Protein AF-A0A937BJ47-F1 (afdb_monomer_lite)

Foldseek 3Di:
DPCPPPADPDWDWDDDPPDIDIGHDPPPCVCVCVPPDPVPDDPPCPPPDPPPDPDDDDD

Secondary structure (DSSP, 8-state):
--------S-EEEEEETTEEEEEE---TTTTTTTT--GGG---TTTTSPP---------

Radius of gyration: 22.12 Å; chains: 1; bounding box: 48×33×43 Å

Sequence (59 aa):
MDNLAAISDEVDIRLEGKSLVIVPVHAPRTGWFVGYKPEADVEPLAALPVDDSTEEWAW

Structure (mmCIF, N/CA/C/O backbone):
data_AF-A0A937BJ47-F1
#
_entry.id   AF-A0A937BJ47-F1
#
loop_
_atom_site.group_PDB
_atom_site.id
_atom_site.type_symbol
_atom_site.label_atom_id
_atom_site.label_alt_id
_atom_site.label_comp_id
_atom_site.label_asym_id
_atom_site.label_entity_id
_atom_site.label_seq_id
_atom_site.pdbx_PDB_ins_code
_atom_site.Cartn_x
_atom_site.Cartn_y
_atom_site.Cartn_z
_atom_site.occupancy
_atom_site.B_iso_or_equiv
_atom_site.auth_seq_id
_atom_site.auth_comp_id
_atom_site.auth_asym_id
_atom_site.auth_atom_id
_atom_site.pdbx_PDB_model_num
ATOM 1 N N . MET A 1 1 ? -17.387 14.034 5.983 1.00 37.59 1 MET A N 1
ATOM 2 C CA . MET A 1 1 ? -17.066 12.962 5.023 1.00 37.59 1 MET A CA 1
ATOM 3 C C . MET A 1 1 ? -16.832 11.725 5.851 1.00 37.59 1 MET A C 1
ATOM 5 O O . MET A 1 1 ? -15.796 11.628 6.495 1.00 37.59 1 MET A O 1
ATOM 9 N N . ASP A 1 2 ? -17.845 10.869 5.937 1.00 46.12 2 ASP A N 1
ATOM 10 C CA . ASP A 1 2 ? -17.705 9.577 6.593 1.00 46.12 2 ASP A CA 1
ATOM 11 C C . ASP A 1 2 ? -16.700 8.751 5.793 1.00 46.12 2 ASP A C 1
ATOM 13 O O . ASP A 1 2 ? -16.921 8.457 4.617 1.00 46.12 2 ASP A O 1
ATOM 17 N N . ASN A 1 3 ? -15.572 8.417 6.423 1.00 45.19 3 ASN A N 1
ATOM 18 C CA . ASN A 1 3 ? -14.671 7.373 5.949 1.00 45.19 3 ASN A CA 1
ATOM 19 C C . ASN A 1 3 ? -15.401 6.038 6.124 1.00 45.19 3 ASN A C 1
ATOM 21 O O . ASN A 1 3 ? -15.156 5.296 7.072 1.00 45.19 3 ASN A O 1
ATOM 25 N N . LEU A 1 4 ? -16.342 5.753 5.224 1.00 46.31 4 LEU A N 1
ATOM 26 C CA . LEU A 1 4 ? -16.832 4.402 5.002 1.00 46.31 4 LEU A CA 1
ATOM 27 C C . LEU A 1 4 ? -15.642 3.622 4.461 1.00 46.31 4 LEU A C 1
ATOM 29 O O . LEU A 1 4 ? -15.345 3.662 3.268 1.00 46.31 4 LEU A O 1
ATOM 33 N N . ALA A 1 5 ? -14.903 2.997 5.373 1.00 54.53 5 ALA A N 1
ATOM 34 C CA . ALA A 1 5 ? -13.863 2.060 5.018 1.00 54.53 5 ALA A CA 1
ATOM 35 C C . ALA A 1 5 ? -14.503 1.031 4.082 1.00 54.53 5 ALA A C 1
ATOM 37 O O . ALA A 1 5 ? -15.435 0.326 4.474 1.00 54.53 5 ALA A O 1
ATOM 38 N N . ALA A 1 6 ? -14.070 1.016 2.821 1.00 55.75 6 ALA A N 1
ATOM 39 C CA . ALA A 1 6 ? -14.452 -0.038 1.902 1.00 55.75 6 ALA A CA 1
ATOM 40 C C . ALA A 1 6 ? -14.091 -1.359 2.588 1.00 55.75 6 ALA A C 1
ATOM 42 O O . ALA A 1 6 ? -12.935 -1.558 2.962 1.00 55.75 6 ALA A O 1
ATOM 43 N N . ILE A 1 7 ? -15.089 -2.203 2.851 1.00 55.28 7 ILE A N 1
ATOM 44 C CA . ILE A 1 7 ? -14.860 -3.502 3.478 1.00 55.28 7 ILE A CA 1
ATOM 45 C C . ILE A 1 7 ? -14.001 -4.305 2.496 1.00 55.28 7 ILE A C 1
ATOM 47 O O . ILE A 1 7 ? -14.453 -4.622 1.398 1.00 55.28 7 ILE A O 1
ATOM 51 N N . SER A 1 8 ? -12.744 -4.548 2.863 1.00 62.75 8 SER A N 1
ATOM 52 C CA . SER A 1 8 ? -11.862 -5.504 2.196 1.00 62.75 8 SER A CA 1
ATOM 53 C C . SER A 1 8 ? -12.296 -6.937 2.512 1.00 62.75 8 SER A C 1
ATOM 55 O O . SER A 1 8 ? -12.977 -7.171 3.509 1.00 62.75 8 SER A O 1
ATOM 57 N N . ASP A 1 9 ? -11.843 -7.906 1.714 1.00 78.38 9 ASP A N 1
ATOM 58 C CA . ASP A 1 9 ? -12.118 -9.338 1.938 1.00 78.38 9 ASP A CA 1
ATOM 59 C C . ASP A 1 9 ? -11.451 -9.900 3.214 1.00 78.38 9 ASP A C 1
ATOM 61 O O . ASP A 1 9 ? -11.759 -11.009 3.647 1.00 78.38 9 ASP A O 1
ATOM 65 N N . GLU A 1 10 ? -10.551 -9.130 3.835 1.00 82.88 10 GLU A N 1
ATOM 66 C CA . GLU A 1 10 ? -9.838 -9.481 5.064 1.00 82.88 10 GLU A CA 1
ATOM 67 C C . GLU A 1 10 ? -10.113 -8.465 6.187 1.00 82.88 10 GLU A C 1
ATOM 69 O O . GLU A 1 10 ? -10.135 -7.249 5.955 1.00 82.88 10 GLU A O 1
ATOM 74 N N . VAL A 1 11 ? -10.305 -8.965 7.413 1.00 88.12 11 VAL A N 1
ATOM 75 C CA . VAL A 1 11 ? -10.584 -8.171 8.621 1.00 88.12 11 VAL A CA 1
ATOM 76 C C . VAL A 1 11 ? -9.729 -8.631 9.804 1.00 88.12 11 VAL A C 1
ATOM 78 O O . VAL A 1 11 ? -9.493 -9.825 9.978 1.00 88.12 11 VAL A O 1
ATOM 81 N N . ASP A 1 12 ? -9.297 -7.681 10.635 1.00 89.25 12 ASP A N 1
ATOM 82 C CA . ASP A 1 12 ? -8.731 -7.952 11.961 1.00 89.25 12 ASP A CA 1
ATOM 83 C C . ASP A 1 12 ? -9.882 -8.021 12.977 1.00 89.25 12 ASP A C 1
ATOM 85 O O . ASP A 1 12 ? -10.744 -7.134 13.018 1.00 89.25 12 ASP A O 1
ATOM 89 N N . ILE A 1 13 ? -9.912 -9.095 13.771 1.00 93.88 13 ILE A N 1
ATOM 90 C CA . ILE A 1 13 ? -10.939 -9.358 14.782 1.00 93.88 13 ILE A CA 1
ATOM 91 C C . ILE A 1 13 ? -10.262 -9.483 16.138 1.00 93.88 13 ILE A C 1
ATOM 93 O O . ILE A 1 13 ? -9.465 -10.393 16.372 1.00 93.88 13 ILE A O 1
ATOM 97 N N . ARG A 1 14 ? -10.647 -8.612 17.073 1.00 95.12 14 ARG A N 1
ATOM 98 C CA . ARG A 1 14 ? -10.093 -8.620 18.429 1.00 95.12 14 ARG A CA 1
ATOM 99 C C . ARG A 1 14 ? -11.106 -8.211 19.487 1.00 95.12 14 ARG A C 1
ATOM 101 O O . ARG A 1 14 ? -12.094 -7.532 19.211 1.00 95.12 14 ARG A O 1
ATOM 108 N N . LEU A 1 15 ? -10.846 -8.638 20.720 1.00 97.75 15 LEU A N 1
ATOM 109 C CA . LEU A 1 15 ? -11.634 -8.260 21.887 1.00 97.75 15 LEU A CA 1
ATOM 110 C C . LEU A 1 15 ? -10.969 -7.071 22.590 1.00 97.75 15 LEU A C 1
ATOM 112 O O . LEU A 1 15 ? -9.836 -7.180 23.054 1.00 97.75 15 LEU A O 1
ATOM 116 N N . GLU A 1 16 ? -11.687 -5.959 22.715 1.00 96.81 16 GLU A N 1
ATOM 117 C CA . GLU A 1 16 ? -11.269 -4.794 23.498 1.00 96.81 16 GLU A CA 1
ATOM 118 C C . GLU A 1 16 ? -12.219 -4.639 24.695 1.00 96.81 16 GLU A C 1
ATOM 120 O O . GLU A 1 16 ? -13.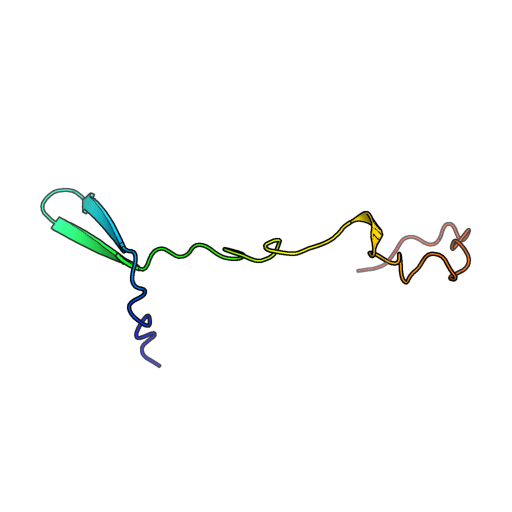346 -4.149 24.589 1.00 96.81 16 GLU A O 1
ATOM 125 N N . GLY A 1 17 ? -11.793 -5.136 25.860 1.00 95.62 17 GLY A N 1
ATOM 126 C CA . GLY A 1 17 ? -12.626 -5.184 27.063 1.00 95.62 17 GLY A CA 1
ATOM 127 C C . GLY A 1 17 ? -13.846 -6.096 26.889 1.00 95.62 17 GLY A C 1
ATOM 128 O O . GLY A 1 17 ? -13.713 -7.317 26.882 1.00 95.62 17 GLY A O 1
ATOM 129 N N . LYS A 1 18 ? -15.042 -5.499 26.787 1.00 96.62 18 LYS A N 1
ATOM 130 C CA . LYS A 1 18 ? -16.317 -6.207 26.534 1.00 96.62 18 LYS A CA 1
ATOM 131 C C . LYS A 1 18 ? -16.835 -6.017 25.106 1.00 96.62 18 LYS A C 1
ATOM 133 O O . LYS A 1 18 ? -17.959 -6.417 24.812 1.00 96.62 18 LYS A O 1
ATOM 138 N N . SER A 1 19 ? -16.040 -5.395 24.244 1.00 96.56 19 SER A N 1
ATOM 139 C CA . SER A 1 19 ? -16.424 -5.057 22.879 1.00 96.56 19 SER A CA 1
ATOM 140 C C . SER A 1 19 ? -15.688 -5.946 21.886 1.00 96.56 19 SER A C 1
ATOM 142 O O . SER A 1 19 ? -14.476 -6.134 21.989 1.00 96.56 19 SER A O 1
ATOM 144 N N . LEU A 1 20 ? -16.425 -6.474 20.908 1.00 97.12 20 LEU A N 1
ATOM 145 C CA . LEU A 1 20 ? -15.852 -7.108 19.726 1.00 97.12 20 LEU A CA 1
ATOM 146 C C . LEU A 1 20 ? -15.543 -6.017 18.697 1.00 97.12 20 LEU A C 1
ATOM 148 O O . LEU A 1 20 ? -16.452 -5.314 18.258 1.00 97.12 20 LEU A O 1
ATOM 152 N N . VAL A 1 21 ? -14.271 -5.872 18.337 1.00 95.06 21 VAL A N 1
ATOM 153 C CA . VAL A 1 21 ? -13.799 -4.907 17.341 1.00 95.06 21 VAL A CA 1
ATOM 154 C C . VAL A 1 21 ? -13.487 -5.653 16.051 1.00 95.06 21 VAL A C 1
ATOM 156 O O . VAL A 1 21 ? -12.764 -6.649 16.066 1.00 95.06 21 VAL A O 1
ATOM 159 N N . ILE A 1 22 ? -14.056 -5.168 14.948 1.00 92.19 22 ILE A N 1
ATOM 160 C CA . ILE A 1 22 ? -13.856 -5.692 13.595 1.00 92.19 22 ILE A CA 1
ATOM 161 C C . ILE A 1 22 ? -13.443 -4.509 12.729 1.00 92.19 22 ILE A C 1
ATOM 163 O O . ILE A 1 22 ? -14.202 -3.546 12.602 1.00 92.19 22 ILE A O 1
ATOM 167 N N . VAL A 1 23 ? -12.246 -4.568 12.155 1.00 88.56 23 VAL A N 1
ATOM 168 C CA . VAL A 1 23 ? -11.725 -3.510 11.281 1.00 88.56 23 VAL 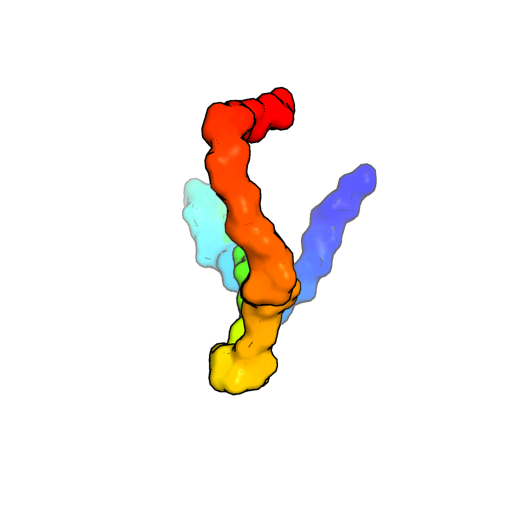A CA 1
ATOM 169 C C . VAL A 1 23 ? -11.175 -4.110 9.988 1.00 88.56 23 VAL A C 1
ATOM 171 O O . VAL A 1 23 ? -10.619 -5.208 10.027 1.00 88.56 23 VAL A O 1
ATOM 174 N N . PRO A 1 24 ? -11.301 -3.423 8.838 1.00 84.25 24 PRO A N 1
ATOM 175 C CA . PRO A 1 24 ? -10.634 -3.849 7.612 1.00 84.25 24 PRO A CA 1
ATOM 176 C C . PRO A 1 24 ? -9.124 -3.947 7.833 1.00 84.25 24 PRO A C 1
ATOM 178 O O . PRO A 1 24 ? -8.533 -3.054 8.451 1.00 84.25 24 PRO A O 1
ATOM 181 N N . VAL A 1 25 ? -8.490 -5.003 7.320 1.00 85.25 25 VAL A N 1
ATOM 182 C CA . VAL A 1 25 ? -7.027 -5.092 7.352 1.00 85.25 25 VAL A CA 1
ATOM 183 C C . VAL A 1 25 ? -6.460 -4.014 6.434 1.00 85.25 25 VAL A C 1
ATOM 185 O O . VAL A 1 25 ? -6.601 -4.058 5.213 1.00 85.25 25 VAL A O 1
ATOM 188 N N . HIS A 1 26 ? -5.781 -3.029 7.020 1.00 77.25 26 HIS A N 1
ATOM 189 C CA . HIS A 1 26 ? -4.980 -2.091 6.249 1.00 77.25 26 HIS A CA 1
ATOM 190 C C . HIS A 1 26 ? -3.599 -2.704 6.020 1.00 77.25 26 HIS A C 1
ATOM 192 O O . HIS A 1 26 ? -2.704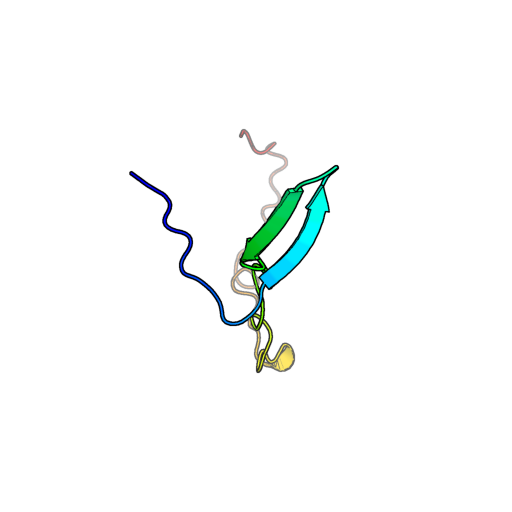 -2.562 6.850 1.00 77.25 26 HIS A O 1
ATOM 198 N N . ALA A 1 27 ? -3.432 -3.402 4.897 1.00 74.81 27 ALA A N 1
ATOM 199 C CA . ALA A 1 27 ? -2.150 -3.959 4.475 1.00 74.81 27 ALA A CA 1
ATOM 200 C C . ALA A 1 27 ? -1.582 -3.135 3.303 1.00 74.81 27 ALA A C 1
ATOM 202 O O . ALA A 1 27 ? -1.652 -3.562 2.141 1.00 74.81 27 ALA A O 1
ATOM 203 N N . PRO A 1 28 ? -1.070 -1.914 3.567 1.00 75.25 28 PRO A N 1
ATOM 204 C CA . PRO A 1 28 ? -0.520 -1.072 2.520 1.00 75.25 28 PRO A CA 1
ATOM 205 C C . PRO A 1 28 ? 0.607 -1.826 1.819 1.00 75.25 28 PRO A C 1
ATOM 207 O O . PRO A 1 28 ? 1.407 -2.503 2.461 1.00 75.25 28 PRO A O 1
ATOM 210 N N . ARG A 1 29 ? 0.684 -1.678 0.492 1.00 79.12 29 ARG A N 1
ATOM 211 C CA . ARG A 1 29 ? 1.702 -2.323 -0.357 1.00 79.12 29 ARG A CA 1
ATOM 212 C C . ARG A 1 29 ? 1.553 -3.843 -0.494 1.00 79.12 29 ARG A C 1
ATOM 214 O O . ARG A 1 29 ? 2.446 -4.481 -1.051 1.00 79.12 29 ARG A O 1
ATOM 221 N N . THR A 1 30 ? 0.435 -4.432 -0.058 1.00 83.75 30 THR A N 1
ATOM 222 C CA . THR A 1 30 ? 0.118 -5.827 -0.403 1.00 83.75 30 THR A CA 1
ATOM 223 C C . THR A 1 30 ? 0.176 -6.000 -1.913 1.00 83.75 30 THR A C 1
ATOM 225 O O . THR A 1 30 ? -0.455 -5.258 -2.660 1.00 83.75 30 THR A O 1
ATOM 228 N N . GLY A 1 31 ? 0.984 -6.955 -2.365 1.00 84.25 31 GLY A N 1
ATOM 229 C CA . GLY A 1 31 ? 1.143 -7.249 -3.784 1.00 84.25 31 GLY A CA 1
ATOM 230 C C . GLY A 1 31 ? 2.075 -6.316 -4.565 1.00 84.25 31 GLY A C 1
ATOM 231 O O . GLY A 1 31 ? 2.299 -6.585 -5.738 1.00 84.25 31 GLY A O 1
ATOM 232 N N . TRP A 1 32 ? 2.669 -5.277 -3.961 1.00 87.75 32 TRP A N 1
ATOM 233 C CA . TRP A 1 32 ? 3.527 -4.315 -4.683 1.00 87.75 32 TRP A CA 1
ATOM 234 C C . TRP A 1 32 ? 4.669 -4.950 -5.475 1.00 87.75 32 TRP A C 1
ATOM 236 O O . TRP A 1 32 ? 5.028 -4.452 -6.536 1.00 87.75 32 TRP A O 1
ATOM 246 N N . PHE A 1 33 ? 5.224 -6.049 -4.973 1.00 89.81 33 PHE A N 1
ATOM 247 C CA . PHE A 1 33 ? 6.349 -6.730 -5.610 1.00 89.81 33 PHE A CA 1
ATOM 248 C C . PHE A 1 33 ? 5.942 -8.003 -6.356 1.00 89.81 33 PHE A C 1
ATOM 250 O O . PHE A 1 33 ? 6.803 -8.731 -6.847 1.00 89.81 33 PHE A O 1
ATOM 257 N N . VAL A 1 34 ? 4.645 -8.304 -6.457 1.00 93.88 34 VAL A N 1
ATOM 258 C CA . VAL A 1 34 ? 4.190 -9.472 -7.218 1.00 93.88 34 VAL A CA 1
ATOM 259 C C . VAL A 1 34 ? 4.511 -9.244 -8.691 1.00 93.88 34 VAL A C 1
ATOM 261 O O . VAL A 1 34 ? 3.982 -8.337 -9.325 1.00 93.88 34 VAL A O 1
ATOM 264 N N . GLY A 1 35 ? 5.406 -10.072 -9.229 1.00 93.38 35 GLY A N 1
ATOM 265 C CA . GLY A 1 35 ? 5.872 -9.953 -10.609 1.00 93.38 35 GLY A CA 1
ATOM 266 C C . GLY A 1 35 ? 6.916 -8.857 -10.839 1.00 93.38 35 GLY A C 1
ATOM 267 O O . GLY A 1 35 ? 7.324 -8.671 -11.985 1.00 93.38 35 GLY A O 1
ATOM 268 N N . TYR A 1 36 ? 7.374 -8.164 -9.790 1.00 93.69 36 TYR A N 1
ATOM 269 C CA . TYR A 1 36 ? 8.529 -7.275 -9.897 1.00 93.69 36 TYR A CA 1
ATOM 270 C C . TYR A 1 36 ? 9.785 -8.098 -10.216 1.00 93.69 36 TYR A C 1
ATOM 272 O O . TYR A 1 36 ? 10.035 -9.137 -9.601 1.00 93.69 36 TYR A O 1
ATOM 280 N N . LYS A 1 37 ? 10.547 -7.635 -11.209 1.00 95.44 37 LYS A N 1
ATOM 281 C CA . LYS A 1 37 ? 11.752 -8.284 -11.732 1.00 95.44 37 LYS A CA 1
ATOM 282 C C . LYS A 1 37 ? 12.947 -7.364 -11.502 1.00 95.44 37 LYS A C 1
ATOM 284 O O . LYS A 1 37 ? 13.129 -6.445 -12.302 1.00 95.44 37 LYS A O 1
ATOM 289 N N . PRO A 1 38 ? 13.738 -7.566 -10.436 1.00 92.19 38 PRO A N 1
ATOM 290 C CA . PRO A 1 38 ? 14.867 -6.689 -10.125 1.00 92.19 38 PRO A CA 1
ATOM 291 C C . PRO A 1 38 ? 15.895 -6.636 -11.261 1.00 92.19 38 PRO A C 1
ATOM 293 O O . PRO A 1 38 ? 16.529 -5.614 -11.477 1.00 92.19 38 PRO A O 1
ATOM 296 N N . GLU A 1 39 ? 16.030 -7.710 -12.038 1.00 94.00 39 GLU A N 1
ATOM 297 C CA . GLU A 1 39 ? 16.924 -7.777 -13.194 1.00 94.00 39 GLU A CA 1
ATOM 298 C C . GLU A 1 39 ? 16.497 -6.895 -14.377 1.00 94.00 39 GLU A C 1
ATOM 300 O O . GLU A 1 39 ? 17.307 -6.617 -15.258 1.00 94.00 39 GLU A O 1
ATOM 305 N N . ALA A 1 40 ? 15.227 -6.493 -14.420 1.00 91.81 40 ALA A N 1
ATOM 306 C CA . ALA A 1 40 ? 14.681 -5.596 -15.433 1.00 91.81 40 ALA A CA 1
ATOM 307 C C . ALA A 1 40 ? 14.551 -4.156 -14.920 1.00 91.81 40 ALA A C 1
ATOM 309 O O . ALA A 1 40 ? 14.105 -3.287 -15.672 1.00 91.81 40 ALA A O 1
ATOM 310 N N . ASP A 1 41 ? 14.895 -3.915 -13.655 1.00 91.62 41 ASP A N 1
ATOM 311 C CA . ASP A 1 41 ? 14.836 -2.587 -13.074 1.00 91.62 41 ASP A CA 1
ATOM 312 C C . ASP A 1 41 ? 15.989 -1.726 -13.594 1.00 91.62 41 ASP A C 1
ATOM 314 O O . ASP A 1 41 ? 17.128 -2.179 -13.738 1.00 91.62 41 ASP A O 1
ATOM 318 N N . VAL A 1 42 ? 15.676 -0.476 -13.910 1.00 91.88 42 VAL A N 1
ATOM 319 C CA . VAL A 1 42 ? 16.626 0.489 -14.457 1.00 91.88 42 VAL A CA 1
ATOM 320 C C . VAL A 1 42 ? 16.714 1.624 -13.465 1.00 91.88 42 VAL A C 1
ATOM 322 O O . VAL A 1 42 ? 15.728 2.323 -13.269 1.00 91.88 42 VAL A O 1
ATOM 325 N N . GLU A 1 43 ? 17.897 1.830 -12.890 1.00 90.19 43 GLU A N 1
ATOM 326 C CA . GLU A 1 43 ? 18.181 2.966 -12.012 1.00 90.19 43 GLU A CA 1
ATOM 327 C C . GLU A 1 43 ? 18.066 4.277 -12.818 1.00 90.19 43 GLU A C 1
ATOM 329 O O . GLU A 1 43 ? 18.972 4.591 -13.601 1.00 90.19 43 GLU A O 1
ATOM 334 N N . PRO A 1 44 ? 16.968 5.050 -12.687 1.00 87.56 44 PRO A N 1
ATOM 335 C CA . PRO A 1 44 ? 16.702 6.183 -13.572 1.00 87.56 44 PRO A CA 1
ATOM 336 C C . PRO A 1 44 ? 17.707 7.316 -13.372 1.00 87.56 44 PRO A C 1
ATOM 338 O O . PRO A 1 44 ? 17.931 8.118 -14.279 1.00 87.56 44 PRO A O 1
ATOM 341 N N . LEU A 1 45 ? 18.317 7.379 -12.186 1.00 88.31 45 LEU A N 1
ATOM 342 C CA . LEU A 1 45 ? 19.280 8.408 -11.828 1.00 88.31 45 LEU A CA 1
ATOM 343 C C . LEU A 1 45 ? 20.717 8.018 -12.191 1.00 88.31 45 LEU A C 1
ATOM 345 O O . LEU A 1 45 ? 21.604 8.856 -12.081 1.00 88.31 45 LEU A O 1
ATOM 349 N N . ALA A 1 46 ? 20.966 6.801 -12.692 1.00 89.31 46 ALA A N 1
ATOM 350 C CA . ALA A 1 46 ? 22.315 6.345 -13.044 1.00 89.31 46 ALA A CA 1
ATOM 351 C C . ALA A 1 46 ? 22.977 7.197 -14.138 1.00 89.31 46 ALA A C 1
ATOM 353 O O . ALA A 1 46 ? 24.201 7.257 -14.225 1.00 89.31 46 ALA A O 1
ATOM 354 N N . ALA A 1 47 ? 22.173 7.837 -14.990 1.00 88.12 47 ALA A N 1
ATOM 355 C CA . ALA A 1 47 ? 22.662 8.722 -16.041 1.00 88.12 47 ALA A CA 1
ATOM 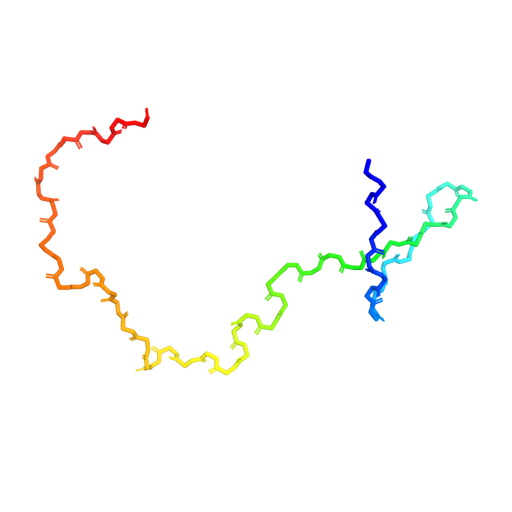356 C 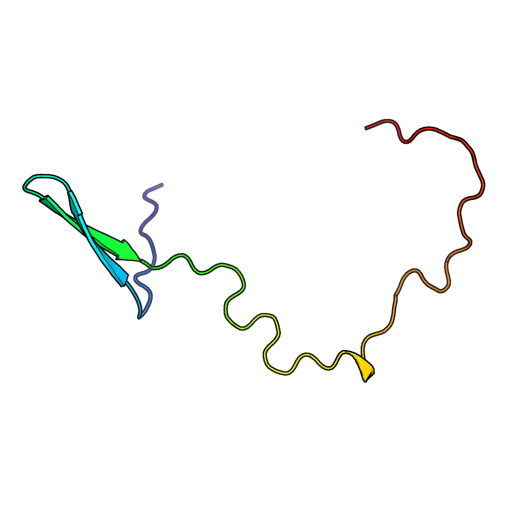C . ALA A 1 47 ? 22.950 10.148 -15.549 1.00 88.12 47 ALA A C 1
ATOM 358 O O . ALA A 1 47 ? 23.556 10.931 -16.283 1.00 88.12 47 ALA A O 1
ATOM 359 N N . LEU A 1 48 ? 22.488 10.512 -14.350 1.00 87.81 48 LEU A N 1
ATOM 360 C CA . LEU A 1 48 ? 22.716 11.840 -13.808 1.00 87.81 48 LEU A CA 1
ATOM 361 C C . LEU A 1 48 ? 24.134 11.926 -13.235 1.00 87.81 48 LEU A C 1
ATOM 363 O O . LEU A 1 48 ? 24.607 10.972 -12.611 1.00 87.81 48 LEU A O 1
ATOM 367 N N . PRO A 1 49 ? 24.831 13.055 -13.443 1.00 86.88 49 PRO A N 1
ATOM 368 C CA . PRO A 1 49 ? 26.097 13.285 -12.772 1.00 86.88 49 PRO A CA 1
ATOM 369 C C . PRO A 1 49 ? 25.874 13.277 -11.260 1.00 86.88 49 PRO A C 1
ATOM 371 O O . PRO A 1 49 ? 24.870 13.793 -10.764 1.00 86.88 49 PRO A O 1
ATOM 374 N N . VAL A 1 50 ? 26.827 12.692 -10.539 1.00 83.25 50 VAL A N 1
ATOM 375 C CA . VAL A 1 50 ? 26.891 12.842 -9.087 1.00 83.25 50 VAL A CA 1
ATOM 376 C C . VAL A 1 50 ? 27.090 14.323 -8.797 1.00 83.25 50 VAL A C 1
ATOM 378 O O . VAL A 1 50 ? 27.998 14.938 -9.355 1.00 83.25 50 VAL A O 1
ATOM 381 N N . ASP A 1 51 ? 26.231 14.876 -7.951 1.00 82.06 51 ASP A N 1
ATOM 382 C CA . ASP A 1 51 ? 26.440 16.204 -7.398 1.00 82.06 51 ASP A CA 1
ATOM 383 C C . ASP A 1 51 ? 27.611 16.130 -6.410 1.00 82.06 51 ASP A C 1
ATOM 385 O O . ASP A 1 51 ? 27.524 15.474 -5.371 1.00 82.06 51 ASP A O 1
ATOM 389 N N . ASP A 1 52 ? 28.740 16.720 -6.794 1.00 79.25 52 ASP A N 1
ATOM 390 C CA . ASP A 1 52 ? 29.951 16.820 -5.984 1.00 79.25 52 ASP A CA 1
ATOM 391 C C . ASP A 1 52 ? 29.993 18.109 -5.150 1.00 79.25 52 ASP A C 1
ATOM 393 O O . ASP A 1 52 ? 30.985 18.369 -4.461 1.00 79.25 52 ASP A O 1
ATOM 397 N N . SER A 1 53 ? 28.922 18.909 -5.181 1.00 79.19 53 SER A N 1
ATOM 398 C CA . SER A 1 53 ? 28.808 20.093 -4.347 1.00 79.19 53 SER A CA 1
ATOM 399 C C . SER A 1 53 ? 28.609 19.709 -2.877 1.00 79.19 53 SER A C 1
ATOM 401 O O . SER A 1 53 ? 27.845 18.816 -2.513 1.00 79.19 53 SER A O 1
ATOM 403 N N . THR A 1 54 ? 29.316 20.411 -1.992 1.00 73.06 54 THR A N 1
ATOM 404 C CA . THR A 1 54 ? 29.164 20.278 -0.534 1.00 73.06 54 THR A CA 1
ATOM 405 C C . THR A 1 54 ? 28.001 21.129 -0.010 1.00 73.06 54 THR A C 1
ATOM 407 O O . THR A 1 54 ? 27.992 21.506 1.162 1.00 73.06 54 THR A O 1
ATOM 410 N N . GLU A 1 55 ? 27.057 21.519 -0.871 1.00 79.88 55 GLU A N 1
ATOM 411 C CA . GLU A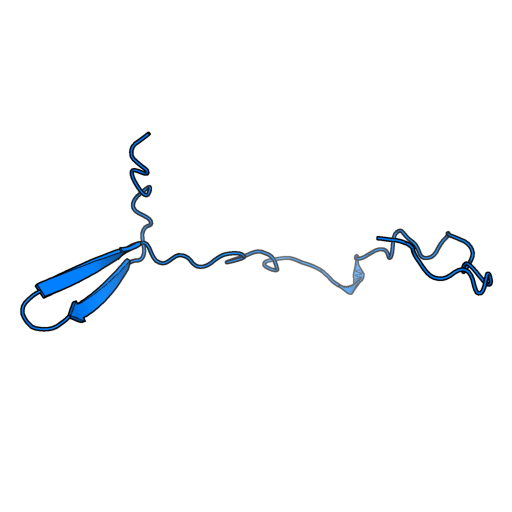 1 55 ? 25.922 22.336 -0.454 1.00 79.88 55 GLU A CA 1
ATOM 412 C C . GLU A 1 55 ? 24.984 21.488 0.413 1.00 79.88 55 GLU A C 1
ATOM 414 O O . GLU A 1 55 ? 24.478 20.441 0.003 1.00 79.88 55 GLU A O 1
ATOM 419 N N . GLU A 1 56 ? 24.775 21.917 1.659 1.00 77.50 56 GLU A N 1
ATOM 420 C CA . GLU A 1 56 ? 23.790 21.277 2.522 1.00 77.50 56 GLU A CA 1
ATOM 421 C C . GLU A 1 56 ? 22.395 21.509 1.939 1.00 77.50 56 GLU A C 1
ATOM 423 O O . GLU A 1 56 ? 21.980 22.645 1.699 1.00 77.50 56 GLU A O 1
ATOM 428 N N . TRP A 1 57 ? 21.665 20.415 1.725 1.00 77.38 57 TRP A N 1
ATOM 429 C CA . TRP A 1 57 ? 20.286 20.461 1.262 1.00 77.38 57 TRP A CA 1
ATOM 430 C C . TRP A 1 57 ? 19.449 21.235 2.286 1.00 77.38 57 TRP A C 1
ATOM 432 O O . TRP A 1 57 ? 19.246 20.774 3.413 1.00 77.38 57 TRP A O 1
ATOM 442 N N . ALA A 1 58 ? 18.974 22.418 1.900 1.00 72.69 58 ALA A N 1
ATOM 443 C CA . ALA A 1 58 ? 18.039 23.195 2.699 1.00 72.69 58 ALA A CA 1
ATOM 444 C C . ALA A 1 58 ? 16.617 22.664 2.462 1.00 72.69 58 ALA A C 1
ATOM 446 O O . ALA A 1 58 ? 16.107 22.728 1.342 1.00 72.69 58 ALA A O 1
ATOM 447 N N . TRP A 1 59 ? 16.016 22.112 3.518 1.00 76.31 59 TRP A N 1
ATOM 448 C CA . TRP A 1 59 ? 14.641 21.601 3.536 1.00 76.31 59 TRP A CA 1
ATOM 449 C C . TRP A 1 59 ? 13.616 22.716 3.744 1.00 76.31 59 TRP A C 1
ATOM 451 O O . TRP A 1 59 ? 13.897 23.635 4.550 1.00 76.31 59 TRP A O 1
#

pLDDT: mean 82.13, std 14.48, range [37.59, 97.75]